Protein AF-A0A7C7PU05-F1 (afdb_monomer_lite)

pLDDT: mean 78.89, std 20.56, range [31.06, 97.38]

Structure (mmCIF, N/CA/C/O backbone):
data_AF-A0A7C7PU05-F1
#
_entry.id   AF-A0A7C7PU05-F1
#
loop_
_atom_site.group_PDB
_atom_site.id
_atom_site.type_symbol
_atom_site.label_atom_id
_atom_site.label_alt_id
_atom_site.label_comp_id
_atom_site.label_asym_id
_atom_site.label_entity_id
_atom_site.label_seq_id
_atom_site.pdbx_PDB_ins_code
_atom_site.Cartn_x
_atom_site.Cartn_y
_atom_site.Cartn_z
_atom_site.occupancy
_atom_site.B_iso_or_equiv
_atom_site.auth_seq_id
_atom_site.auth_comp_id
_atom_site.auth_asym_id
_atom_site.auth_atom_id
_atom_site.pdbx_PDB_model_num
ATOM 1 N N . MET A 1 1 ? 35.613 18.451 58.548 1.00 34.31 1 MET A N 1
ATOM 2 C CA . MET A 1 1 ? 36.825 17.889 57.916 1.00 34.31 1 MET A CA 1
ATOM 3 C C . MET A 1 1 ? 36.379 16.904 56.844 1.00 34.31 1 MET A C 1
ATOM 5 O O . MET A 1 1 ? 35.621 16.000 57.163 1.00 34.31 1 MET A O 1
ATOM 9 N N . CYS A 1 2 ? 36.775 17.122 55.588 1.00 32.41 2 CYS A N 1
ATOM 10 C CA . CYS A 1 2 ? 36.673 16.137 54.505 1.00 32.41 2 CYS A CA 1
ATOM 11 C C . CYS A 1 2 ? 37.661 14.985 54.735 1.00 32.41 2 CYS A C 1
ATOM 13 O O . CYS A 1 2 ? 38.780 15.269 55.149 1.00 32.41 2 CYS A O 1
ATOM 15 N N . PHE A 1 3 ? 37.308 13.751 54.355 1.00 31.06 3 PHE A N 1
ATOM 16 C CA . PHE A 1 3 ? 38.110 12.948 53.417 1.00 31.06 3 PHE A CA 1
ATOM 17 C C . PHE A 1 3 ? 37.282 11.806 52.795 1.00 31.06 3 PHE A C 1
ATOM 19 O O . PHE A 1 3 ? 36.409 11.218 53.420 1.00 31.06 3 PHE A O 1
ATOM 26 N N . SER A 1 4 ? 37.558 11.576 51.515 1.00 41.06 4 SER A N 1
ATOM 27 C CA . SER A 1 4 ? 36.816 10.818 50.502 1.00 41.06 4 SER A CA 1
ATOM 28 C C . SER A 1 4 ? 37.290 9.362 50.370 1.00 41.06 4 SER A C 1
ATOM 30 O O . SER A 1 4 ? 38.481 9.115 50.565 1.00 41.06 4 SER A O 1
ATOM 32 N N . ARG A 1 5 ? 36.410 8.441 49.925 1.00 36.22 5 ARG A N 1
ATOM 33 C CA . ARG A 1 5 ? 36.647 7.541 48.767 1.00 36.22 5 ARG A CA 1
ATOM 34 C C . ARG A 1 5 ? 35.377 6.783 48.320 1.00 36.22 5 ARG A C 1
ATOM 36 O O . ARG A 1 5 ? 34.526 6.431 49.123 1.00 36.22 5 ARG A O 1
ATOM 43 N N . ARG A 1 6 ? 35.322 6.598 46.994 1.00 42.41 6 ARG A N 1
ATOM 44 C CA . ARG A 1 6 ? 34.353 5.933 46.088 1.00 42.41 6 ARG A CA 1
ATOM 45 C C . ARG A 1 6 ? 34.030 4.492 46.544 1.00 42.41 6 ARG A C 1
ATOM 47 O O . ARG A 1 6 ? 34.855 3.890 47.217 1.00 42.41 6 ARG A O 1
ATOM 54 N N . SER A 1 7 ? 32.926 3.835 46.183 1.00 36.62 7 SER A N 1
ATOM 55 C CA . SER A 1 7 ? 32.513 3.454 44.821 1.00 36.62 7 SER A CA 1
ATOM 56 C C . SER A 1 7 ? 31.163 2.733 44.920 1.00 36.62 7 SER A C 1
ATOM 58 O O . SER A 1 7 ? 31.021 1.860 45.769 1.00 36.62 7 SER A O 1
ATOM 60 N N . GLY A 1 8 ? 30.210 3.053 44.052 1.00 34.12 8 GLY A N 1
ATOM 61 C CA . GLY A 1 8 ? 28.975 2.292 43.879 1.00 34.12 8 GLY A CA 1
ATOM 62 C C . GLY A 1 8 ? 28.566 2.421 42.424 1.00 34.12 8 GLY A C 1
ATOM 63 O O . GLY A 1 8 ? 27.942 3.405 42.042 1.00 34.12 8 GLY A O 1
ATOM 64 N N . CYS A 1 9 ? 29.067 1.503 41.603 1.00 31.36 9 CYS A N 1
ATOM 65 C CA . CYS A 1 9 ? 28.619 1.317 40.235 1.00 31.36 9 CYS A CA 1
ATOM 66 C C . CYS A 1 9 ? 27.301 0.548 40.311 1.00 31.36 9 CYS A C 1
ATOM 68 O O . CYS A 1 9 ? 27.328 -0.620 40.684 1.00 31.36 9 CYS A O 1
ATOM 70 N N . ASP A 1 10 ? 26.185 1.179 39.959 1.00 33.97 10 ASP A N 1
ATOM 71 C CA . ASP A 1 10 ? 24.976 0.446 39.594 1.00 33.97 10 ASP A CA 1
ATOM 72 C C . ASP A 1 10 ? 24.928 0.364 38.068 1.00 33.97 10 ASP A C 1
ATOM 74 O O . ASP A 1 10 ? 24.487 1.273 37.364 1.00 33.97 10 ASP A O 1
ATOM 78 N N . GLU A 1 11 ? 25.461 -0.746 37.560 1.00 36.03 11 GLU A N 1
ATOM 79 C CA . GLU A 1 11 ? 25.094 -1.284 36.259 1.00 36.03 11 GLU A CA 1
ATOM 80 C C . GLU A 1 11 ? 23.617 -1.687 36.311 1.00 36.03 11 GLU A C 1
ATOM 82 O O . GLU A 1 11 ? 23.242 -2.575 37.073 1.00 36.03 11 GLU A O 1
ATOM 87 N N . HIS A 1 12 ? 22.782 -1.083 35.467 1.00 36.09 12 HIS A N 1
ATOM 88 C CA . HIS A 1 12 ? 21.593 -1.754 34.949 1.00 36.09 12 HIS A CA 1
ATOM 89 C C . HIS A 1 12 ? 21.595 -1.675 33.423 1.00 36.09 12 HIS A C 1
ATOM 91 O O . HIS A 1 12 ? 21.265 -0.664 32.813 1.00 36.09 12 HIS A O 1
ATOM 97 N N . SER A 1 13 ? 22.063 -2.791 32.866 1.00 35.62 13 SER A N 1
ATOM 98 C CA . SER A 1 13 ? 21.671 -3.452 31.624 1.00 35.62 13 SER A CA 1
ATOM 99 C C . SER A 1 13 ? 21.145 -2.597 30.468 1.00 35.62 13 SER A C 1
ATOM 101 O O . SER A 1 13 ? 20.008 -2.135 30.442 1.00 35.62 13 SER A O 1
ATOM 103 N N . SER A 1 14 ? 21.981 -2.578 29.433 1.00 45.25 14 SER A N 1
ATOM 104 C CA . SER A 1 14 ? 21.650 -2.512 28.011 1.00 45.25 14 SER A CA 1
ATOM 105 C C . SER A 1 14 ? 20.258 -3.061 27.652 1.00 45.25 14 SER A C 1
ATOM 107 O O . SER A 1 14 ? 19.892 -4.169 28.050 1.00 45.25 14 SER A O 1
ATOM 109 N N . GLY A 1 15 ? 19.520 -2.291 26.848 1.00 37.31 15 GLY A N 1
ATOM 110 C CA . GLY A 1 15 ? 18.200 -2.641 26.328 1.00 37.31 15 GLY A CA 1
ATOM 111 C C . GLY A 1 15 ? 17.734 -1.694 25.217 1.00 37.31 15 GLY A C 1
ATOM 112 O O . GLY A 1 15 ? 16.731 -1.015 25.371 1.00 37.31 15 GLY A O 1
ATOM 113 N N . GLY A 1 16 ? 18.489 -1.621 24.114 1.00 39.06 16 GLY A N 1
ATOM 114 C CA . GLY A 1 16 ? 17.967 -1.255 22.788 1.00 39.06 16 GLY A CA 1
ATOM 115 C C . GLY A 1 16 ? 17.425 0.165 22.578 1.00 39.06 16 GLY A C 1
ATOM 116 O O . GLY A 1 16 ? 16.256 0.331 22.252 1.00 39.06 16 GLY A O 1
ATOM 117 N N . VAL A 1 17 ? 18.282 1.189 22.617 1.00 46.91 17 VAL A N 1
ATOM 118 C CA . VAL A 1 17 ? 17.981 2.481 21.964 1.00 46.91 17 VAL A CA 1
ATOM 119 C C . VAL A 1 17 ? 18.387 2.385 20.489 1.00 46.91 17 VAL A C 1
ATOM 121 O O . VAL A 1 17 ? 19.374 2.973 20.056 1.00 46.91 17 VAL A O 1
ATOM 124 N N . LEU A 1 18 ? 17.673 1.570 19.711 1.00 51.06 18 LEU A N 1
ATOM 125 C CA . LEU A 1 18 ? 17.783 1.569 18.251 1.00 51.06 18 LEU A CA 1
ATOM 126 C C . LEU A 1 18 ? 16.422 1.204 17.633 1.00 51.06 18 LEU A C 1
ATOM 128 O O . LEU A 1 18 ? 15.975 0.071 17.768 1.00 51.06 18 LEU A O 1
ATOM 132 N N . MET A 1 19 ? 15.819 2.178 16.930 1.00 44.19 19 MET A N 1
ATOM 133 C CA . MET A 1 19 ? 14.507 2.178 16.237 1.00 44.19 19 MET A CA 1
ATOM 134 C C . MET A 1 19 ? 13.287 2.356 17.168 1.00 44.19 19 MET A C 1
ATOM 136 O O . MET A 1 19 ? 13.054 1.544 18.045 1.00 44.19 19 MET A O 1
ATOM 140 N N . ARG A 1 20 ? 12.452 3.404 17.076 1.00 56.69 20 ARG A N 1
ATOM 141 C CA . ARG A 1 20 ? 11.614 3.799 15.927 1.00 56.69 20 ARG A CA 1
ATOM 142 C C . ARG A 1 20 ? 11.175 5.285 16.026 1.00 56.69 20 ARG A C 1
ATOM 144 O O . ARG A 1 20 ? 10.241 5.599 16.760 1.00 56.69 20 ARG A O 1
ATOM 151 N N . SER A 1 21 ? 11.775 6.211 15.266 1.00 72.25 21 SER A N 1
ATOM 152 C CA . SER A 1 21 ? 11.308 7.619 15.230 1.00 72.25 21 SER A CA 1
ATOM 153 C C . SER A 1 21 ? 9.901 7.754 14.634 1.00 72.25 21 SER A C 1
ATOM 155 O O . SER A 1 21 ? 9.088 8.535 15.124 1.00 72.25 21 SER A O 1
ATOM 157 N N . HIS A 1 22 ? 9.588 6.947 13.618 1.00 67.94 22 HIS A N 1
ATOM 158 C CA . HIS A 1 22 ? 8.298 6.987 12.936 1.00 67.94 22 HIS A CA 1
ATOM 159 C C . HIS A 1 22 ? 7.142 6.525 13.832 1.00 67.94 22 HIS A C 1
ATOM 161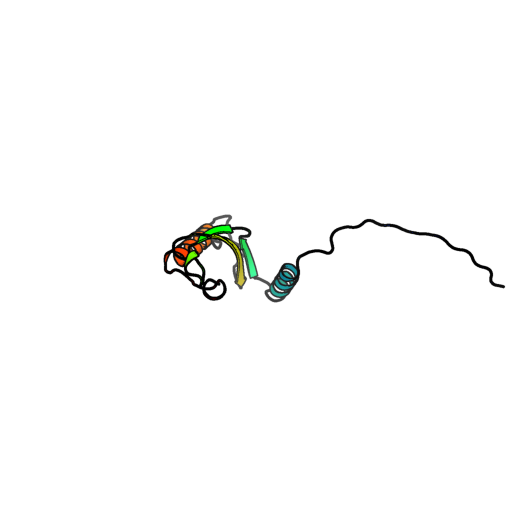 O O . HIS A 1 22 ? 6.079 7.127 13.804 1.00 67.94 22 HIS A O 1
ATOM 167 N N . GLN A 1 23 ? 7.356 5.542 14.712 1.00 69.75 23 GLN A N 1
ATOM 168 C CA . GLN A 1 23 ? 6.314 5.111 15.654 1.00 69.75 23 GLN A CA 1
ATOM 169 C C . GLN A 1 23 ? 6.012 6.163 16.715 1.00 69.75 23 GLN A C 1
ATOM 171 O O . GLN A 1 23 ? 4.863 6.319 17.111 1.00 69.75 23 GLN A O 1
ATOM 176 N N . HIS A 1 24 ? 7.018 6.932 17.139 1.00 73.69 24 HIS A N 1
ATOM 177 C CA . HIS A 1 24 ? 6.788 8.096 17.991 1.00 73.69 24 HIS A CA 1
ATOM 178 C C . HIS A 1 24 ? 6.014 9.198 17.259 1.00 73.69 24 HIS A C 1
ATOM 180 O O . HIS A 1 24 ? 5.110 9.784 17.851 1.00 73.69 24 HIS A O 1
ATOM 186 N N . ALA A 1 25 ? 6.339 9.456 15.987 1.00 76.81 25 ALA A N 1
ATOM 187 C CA . ALA A 1 25 ? 5.617 10.419 15.158 1.00 76.81 25 ALA A CA 1
ATOM 188 C C . ALA A 1 25 ? 4.154 9.994 14.936 1.00 76.81 25 ALA A C 1
ATOM 190 O O . ALA A 1 25 ? 3.247 10.795 15.145 1.00 76.81 25 ALA A O 1
ATOM 191 N N . LEU A 1 26 ? 3.915 8.718 14.620 1.00 74.44 26 LEU A N 1
ATOM 192 C CA . LEU A 1 26 ? 2.576 8.136 14.514 1.00 74.44 26 LEU A CA 1
ATOM 193 C C . LEU A 1 26 ? 1.826 8.212 15.843 1.00 74.44 26 LEU A C 1
ATOM 195 O O . LEU A 1 26 ? 0.707 8.706 15.881 1.00 74.44 26 LEU A O 1
ATOM 199 N N . ALA A 1 27 ? 2.450 7.818 16.955 1.00 75.19 27 ALA A N 1
ATOM 200 C CA . ALA A 1 27 ? 1.837 7.925 18.277 1.00 75.19 27 ALA A CA 1
ATOM 201 C C . ALA A 1 27 ? 1.494 9.378 18.649 1.00 75.19 27 ALA A C 1
ATOM 203 O O . ALA A 1 27 ? 0.559 9.616 19.412 1.00 75.19 27 ALA A O 1
ATOM 204 N N . GLN A 1 28 ? 2.247 10.356 18.140 1.00 80.75 28 GLN A N 1
ATOM 205 C CA . GLN A 1 28 ? 1.942 11.770 18.327 1.00 80.75 28 GLN A CA 1
ATOM 206 C C . GLN A 1 28 ? 0.759 12.226 17.470 1.00 80.75 28 GLN A C 1
ATOM 208 O O . GLN A 1 28 ? -0.146 12.842 18.026 1.00 80.75 28 GLN A O 1
ATOM 213 N N . LEU A 1 29 ? 0.707 11.841 16.192 1.00 78.44 29 LEU A N 1
ATOM 214 C CA . LEU A 1 29 ? -0.456 12.069 15.327 1.00 78.44 29 LEU A CA 1
ATOM 215 C C . LEU A 1 29 ? -1.723 11.440 15.924 1.00 78.44 29 LEU A C 1
ATOM 217 O O . LEU A 1 29 ? -2.744 12.102 16.060 1.00 78.44 29 LEU A O 1
ATOM 221 N N . MET A 1 30 ? -1.648 10.195 16.398 1.00 72.12 30 MET A N 1
ATOM 222 C CA . MET A 1 30 ? -2.787 9.505 17.015 1.00 72.12 30 MET A CA 1
ATOM 223 C C . MET A 1 30 ? -3.350 10.242 18.238 1.00 72.12 30 MET A C 1
ATOM 225 O O . MET A 1 30 ? -4.554 10.200 18.477 1.00 72.12 30 MET A O 1
ATOM 229 N N . ARG A 1 31 ? -2.506 10.938 19.016 1.00 74.56 31 ARG A N 1
ATOM 230 C CA . ARG A 1 31 ? -2.972 11.748 20.155 1.00 74.56 31 ARG A CA 1
ATOM 231 C C . ARG A 1 31 ? -3.759 12.981 19.722 1.00 74.56 31 ARG A C 1
ATOM 233 O O . ARG A 1 31 ? -4.640 13.400 20.472 1.00 74.56 31 ARG A O 1
ATOM 240 N N . GLU A 1 32 ? -3.437 13.552 18.565 1.00 74.94 32 GLU A N 1
ATOM 241 C CA . GLU A 1 32 ? -4.138 14.707 17.990 1.00 74.94 32 GLU A CA 1
ATOM 242 C C . GLU A 1 32 ? -5.507 14.307 17.415 1.00 74.94 32 GLU A C 1
ATOM 244 O O . GLU A 1 32 ? -6.459 15.080 17.496 1.00 74.94 32 GLU A O 1
ATOM 249 N N . PHE A 1 33 ? -5.649 13.068 16.940 1.00 69.12 33 PHE A N 1
ATOM 250 C CA . PHE A 1 33 ? -6.880 12.517 16.363 1.00 69.12 33 PHE A CA 1
ATOM 251 C C . PHE A 1 33 ? -7.784 11.808 17.396 1.00 69.12 33 PHE A C 1
ATOM 253 O O . PHE A 1 33 ? -8.253 10.690 17.174 1.00 69.12 33 PHE A O 1
ATOM 260 N N . GLN A 1 34 ? -8.059 12.459 18.534 1.00 68.44 34 GLN A N 1
ATOM 261 C CA . GLN A 1 34 ? -8.984 11.957 19.569 1.00 68.44 34 GLN A CA 1
ATOM 262 C C . GLN A 1 34 ? -10.328 11.506 18.953 1.00 68.44 34 GLN A C 1
ATOM 264 O O . GLN A 1 34 ? -10.931 12.249 18.181 1.00 68.44 34 GLN A O 1
ATOM 269 N N . GLY A 1 35 ? -10.815 10.309 19.307 1.00 71.12 35 GLY A N 1
ATOM 270 C CA . GLY A 1 35 ? -12.083 9.771 18.781 1.00 71.12 35 GLY A CA 1
ATOM 271 C C . GLY A 1 35 ? -11.997 9.171 17.371 1.00 71.12 35 GLY A C 1
ATOM 272 O O . GLY A 1 35 ? -12.998 9.144 16.655 1.00 71.12 35 GLY A O 1
ATOM 273 N N . SER A 1 36 ? -10.810 8.716 16.966 1.00 76.38 36 SER A N 1
ATOM 274 C CA . SER A 1 36 ? -10.577 8.061 15.675 1.00 76.38 36 SER A CA 1
ATOM 275 C C . SER A 1 36 ? -10.253 6.581 15.852 1.00 76.38 36 SER A C 1
ATOM 277 O O . SER A 1 36 ? -9.570 6.196 16.803 1.00 76.38 36 SER A O 1
ATOM 279 N N . THR A 1 37 ? -10.690 5.757 14.905 1.00 82.00 37 THR A N 1
ATOM 280 C CA . THR A 1 37 ? -10.266 4.359 14.784 1.00 82.00 37 THR A CA 1
ATOM 281 C C . THR A 1 37 ? -9.013 4.296 13.920 1.00 82.00 37 THR A C 1
ATOM 283 O O . THR A 1 37 ? -8.934 4.972 12.893 1.00 82.00 37 THR A O 1
ATOM 286 N N . ALA A 1 38 ? -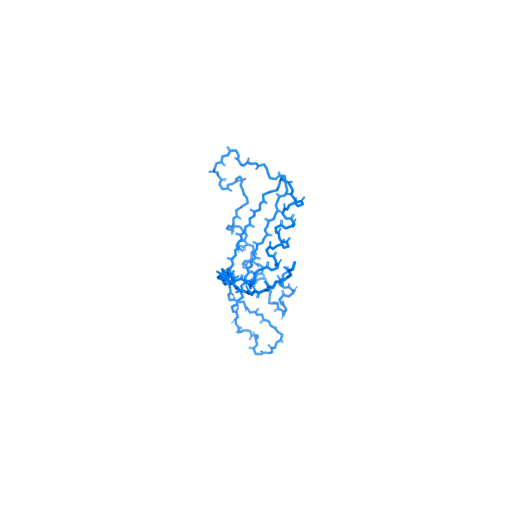8.036 3.485 14.323 1.00 84.50 38 ALA A N 1
ATOM 287 C CA . ALA A 1 38 ? -6.807 3.276 13.568 1.00 84.50 38 ALA A CA 1
ATOM 288 C C . ALA A 1 38 ? -6.653 1.803 13.177 1.00 84.50 38 ALA A C 1
ATOM 290 O O . ALA A 1 38 ? -6.912 0.914 13.989 1.00 84.50 38 ALA A O 1
ATOM 291 N N . LEU A 1 39 ? -6.215 1.565 11.944 1.00 88.75 39 LEU A N 1
ATOM 292 C CA . LEU A 1 39 ? -5.915 0.249 11.398 1.00 88.75 39 LEU A CA 1
ATOM 293 C C . LEU A 1 39 ? -4.462 0.226 10.910 1.00 88.75 39 LEU A C 1
ATOM 295 O O . LEU A 1 39 ? -3.995 1.160 10.254 1.00 88.75 39 LEU A O 1
ATOM 299 N N . PHE A 1 40 ? -3.765 -0.853 11.253 1.00 91.06 40 PHE A N 1
ATOM 300 C CA . PHE A 1 40 ? -2.337 -1.038 11.032 1.00 91.06 40 PHE A CA 1
ATOM 301 C C . PHE A 1 40 ? -2.123 -2.327 10.245 1.00 91.06 40 PHE A C 1
ATOM 303 O O . PHE A 1 40 ? -2.403 -3.407 10.764 1.00 91.06 40 PHE A O 1
ATOM 310 N N . LEU A 1 41 ? -1.643 -2.226 9.006 1.00 94.25 41 LEU A N 1
ATOM 311 C CA . LEU A 1 41 ? -1.217 -3.383 8.221 1.00 94.25 41 LEU A CA 1
ATOM 312 C C . LEU A 1 41 ? 0.276 -3.236 7.952 1.00 94.25 41 LEU A C 1
ATOM 314 O O . LEU A 1 41 ? 0.690 -2.388 7.169 1.00 94.25 41 LEU A O 1
ATOM 318 N N . GLU A 1 42 ? 1.089 -4.041 8.621 1.00 94.44 42 GLU A N 1
ATOM 319 C CA . GLU A 1 42 ? 2.546 -3.912 8.584 1.00 94.44 42 GLU A CA 1
ATOM 320 C C . GLU A 1 42 ? 3.193 -5.100 7.875 1.00 94.44 42 GLU A C 1
ATOM 322 O O . GLU A 1 42 ? 2.668 -6.214 7.870 1.00 94.44 42 GLU A O 1
ATOM 327 N N . ALA A 1 43 ? 4.379 -4.856 7.322 1.00 94.88 43 ALA A N 1
ATOM 328 C CA . ALA A 1 43 ? 5.224 -5.849 6.676 1.00 94.88 43 ALA A CA 1
ATOM 329 C C . ALA A 1 43 ? 4.530 -6.617 5.538 1.00 94.88 43 ALA A C 1
ATOM 331 O O . ALA A 1 43 ? 4.798 -7.800 5.326 1.00 94.88 43 ALA A O 1
ATOM 332 N N . ILE A 1 44 ? 3.674 -5.934 4.774 1.00 96.19 44 ILE A N 1
ATOM 333 C CA . ILE A 1 44 ? 3.089 -6.497 3.558 1.00 96.19 44 ILE A CA 1
ATOM 334 C C . ILE A 1 44 ? 4.183 -6.551 2.496 1.00 96.19 44 ILE A C 1
ATOM 336 O O . ILE A 1 44 ? 4.725 -5.518 2.119 1.00 96.19 44 ILE A O 1
ATOM 340 N N . GLU A 1 45 ? 4.506 -7.740 1.999 1.00 97.38 45 GLU A N 1
ATOM 341 C CA . GLU A 1 45 ? 5.487 -7.911 0.926 1.00 97.38 45 GLU A CA 1
ATOM 342 C C . GLU A 1 45 ? 4.796 -8.193 -0.413 1.00 97.38 45 GLU A C 1
ATOM 344 O O . GLU A 1 45 ? 3.831 -8.965 -0.479 1.00 97.38 45 GLU A O 1
ATOM 349 N N . ARG A 1 46 ? 5.294 -7.562 -1.482 1.00 96.75 46 ARG A N 1
ATOM 350 C CA . ARG A 1 46 ? 4.884 -7.798 -2.873 1.00 96.75 46 ARG A CA 1
ATOM 351 C C . ARG A 1 46 ? 6.089 -7.777 -3.802 1.00 96.75 46 ARG A C 1
ATOM 353 O O . ARG A 1 46 ? 7.028 -7.018 -3.580 1.00 96.75 46 ARG A O 1
ATOM 360 N N . GLU A 1 47 ? 6.031 -8.589 -4.848 1.00 96.94 47 GLU A N 1
ATOM 361 C CA . GLU A 1 47 ? 6.966 -8.517 -5.971 1.00 96.94 47 GLU A CA 1
ATOM 362 C C . GLU A 1 47 ? 6.438 -7.477 -6.961 1.00 96.94 47 GLU A C 1
ATOM 364 O O . GLU A 1 47 ? 5.358 -7.654 -7.520 1.00 96.94 47 GLU A O 1
ATOM 369 N N . VAL A 1 48 ? 7.173 -6.384 -7.151 1.00 96.19 48 VAL A N 1
ATOM 370 C CA . VAL A 1 48 ? 6.740 -5.243 -7.970 1.00 96.19 48 VAL A CA 1
ATOM 371 C C . VAL A 1 48 ? 7.800 -4.958 -9.026 1.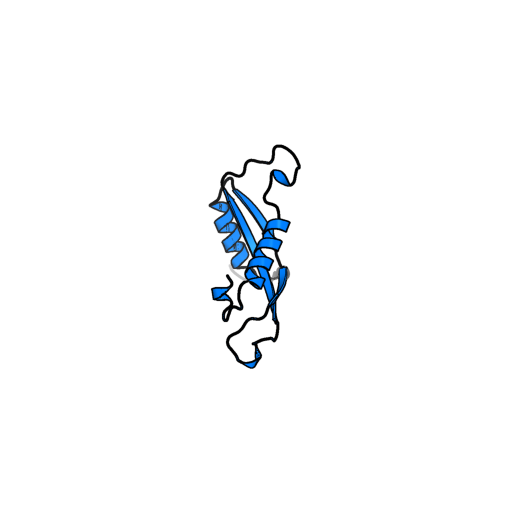00 96.19 48 VAL A C 1
ATOM 373 O O . VAL A 1 48 ? 8.986 -4.872 -8.707 1.00 96.19 48 VAL A O 1
ATOM 376 N N . ASP A 1 49 ? 7.395 -4.807 -10.288 1.00 95.62 49 ASP A N 1
ATOM 377 C CA . ASP A 1 49 ? 8.272 -4.243 -11.318 1.00 95.62 49 ASP A CA 1
ATOM 378 C C . ASP A 1 49 ? 8.387 -2.734 -11.063 1.00 95.62 49 ASP A C 1
ATOM 380 O O . ASP A 1 49 ? 7.425 -1.983 -11.214 1.00 95.62 49 ASP A O 1
ATOM 384 N N . ILE A 1 50 ? 9.549 -2.294 -10.590 1.00 95.56 50 ILE A N 1
ATOM 385 C CA . ILE A 1 50 ? 9.810 -0.909 -10.199 1.00 95.56 50 ILE A CA 1
ATOM 386 C C . ILE A 1 50 ? 11.284 -0.588 -10.406 1.00 95.56 50 ILE A C 1
ATOM 388 O O . ILE A 1 50 ? 12.141 -1.463 -10.288 1.00 95.56 50 ILE A O 1
ATOM 392 N N . GLY A 1 51 ? 11.576 0.674 -10.719 1.00 94.94 51 GLY A N 1
ATOM 393 C CA . GLY A 1 51 ? 12.942 1.186 -10.810 1.00 94.94 51 GLY A CA 1
ATOM 394 C C . GLY A 1 51 ? 13.181 2.099 -12.010 1.00 94.94 51 GLY A C 1
ATOM 395 O O . GLY A 1 51 ? 12.371 2.176 -12.942 1.00 94.94 51 GLY A O 1
ATOM 396 N N . VAL A 1 52 ? 14.315 2.791 -12.003 1.00 96.06 52 VAL A N 1
ATOM 397 C CA . VAL A 1 52 ? 14.709 3.762 -13.041 1.00 96.06 52 VAL A CA 1
ATOM 398 C C . VAL A 1 52 ? 15.693 3.142 -14.036 1.00 96.06 52 VAL A C 1
ATOM 400 O O . VAL A 1 52 ? 15.763 3.550 -15.196 1.00 96.06 52 VAL A O 1
ATOM 403 N N . HIS A 1 53 ? 16.481 2.163 -13.602 1.00 96.00 53 HIS A N 1
ATOM 404 C CA . HIS A 1 53 ? 17.551 1.578 -14.389 1.00 96.00 53 HIS A CA 1
ATOM 405 C C . HIS A 1 53 ? 17.032 0.522 -15.359 1.00 96.00 53 HIS A C 1
ATOM 407 O O . HIS A 1 53 ? 16.153 -0.268 -15.040 1.00 96.00 53 HIS A O 1
ATOM 413 N N . ALA A 1 54 ? 17.653 0.446 -16.540 1.00 94.50 54 ALA A N 1
ATOM 414 C CA . ALA A 1 54 ? 17.259 -0.479 -17.606 1.00 94.50 54 ALA A CA 1
ATOM 415 C C . ALA A 1 54 ? 17.206 -1.957 -17.167 1.00 94.50 54 ALA A C 1
ATOM 417 O O . ALA A 1 54 ? 16.390 -2.711 -17.682 1.00 94.50 54 ALA A O 1
ATOM 418 N N . HIS A 1 55 ? 18.059 -2.366 -16.222 1.00 93.88 55 HIS A N 1
ATOM 419 C CA . HIS A 1 55 ? 18.092 -3.740 -15.711 1.00 93.88 55 HIS A CA 1
ATOM 420 C C . HIS A 1 55 ? 16.968 -4.056 -14.711 1.00 93.88 55 HIS A C 1
ATOM 422 O O . HIS A 1 55 ? 16.786 -5.218 -14.372 1.00 93.88 55 HIS A O 1
ATOM 428 N N . GLU A 1 56 ? 16.237 -3.045 -14.234 1.00 94.12 56 GLU A N 1
ATOM 429 C CA . GLU A 1 56 ? 15.100 -3.212 -13.322 1.00 94.12 56 GLU A CA 1
ATOM 430 C C . GLU A 1 56 ? 13.788 -3.443 -14.088 1.00 94.12 56 GLU A C 1
ATOM 432 O O . GLU A 1 56 ? 12.827 -3.948 -13.523 1.00 94.12 56 GLU A O 1
ATOM 437 N N . PHE A 1 57 ? 13.730 -3.104 -15.382 1.00 92.50 57 PHE A N 1
ATOM 438 C CA . PHE A 1 57 ? 12.538 -3.312 -16.208 1.00 92.50 57 PHE A CA 1
ATOM 439 C C . PHE A 1 57 ? 12.278 -4.803 -16.428 1.00 92.50 57 PHE A C 1
ATOM 441 O O . PHE A 1 57 ? 13.138 -5.516 -16.948 1.00 92.50 57 PHE A O 1
ATOM 448 N N . GLY A 1 58 ? 11.077 -5.266 -16.071 1.00 95.00 58 GLY A N 1
ATOM 449 C CA . GLY A 1 58 ? 10.711 -6.678 -16.163 1.00 95.00 58 GLY A CA 1
ATOM 450 C C . GLY A 1 58 ? 11.454 -7.572 -15.165 1.00 95.00 58 GLY A C 1
ATOM 451 O O . GLY A 1 58 ? 11.435 -8.793 -15.324 1.00 95.00 58 GLY A O 1
ATOM 452 N N . SER A 1 59 ? 12.105 -6.987 -14.152 1.00 95.88 59 SER A N 1
ATOM 453 C CA . SER A 1 59 ? 12.784 -7.699 -13.069 1.00 95.88 59 SER A CA 1
ATOM 454 C C . SER A 1 59 ? 12.126 -7.337 -11.733 1.00 95.88 59 SER A C 1
ATOM 456 O O . SER A 1 59 ? 12.604 -6.418 -11.064 1.00 95.88 59 SER A O 1
ATOM 458 N N . PRO A 1 60 ? 11.040 -8.034 -11.336 1.00 96.00 60 PRO A N 1
ATOM 459 C CA . PRO A 1 60 ? 10.327 -7.743 -10.098 1.00 96.00 60 PRO A CA 1
ATOM 460 C C . PRO A 1 60 ? 11.248 -7.737 -8.877 1.00 96.00 60 PRO A C 1
ATOM 462 O O . PRO A 1 60 ? 12.168 -8.553 -8.765 1.00 96.00 60 PRO A O 1
ATOM 465 N N . GLN A 1 61 ? 10.998 -6.788 -7.980 1.00 95.38 61 GLN A N 1
ATOM 466 C CA . GLN A 1 61 ? 11.736 -6.598 -6.740 1.00 95.38 61 GLN A CA 1
ATOM 467 C C . GLN A 1 61 ? 10.777 -6.712 -5.553 1.00 95.38 61 GLN A C 1
ATOM 469 O O . GLN A 1 61 ? 9.640 -6.241 -5.615 1.00 95.38 61 GLN A O 1
ATOM 474 N N . ARG A 1 62 ? 11.250 -7.286 -4.441 1.00 97.00 62 ARG A N 1
ATOM 475 C CA . ARG A 1 62 ? 10.463 -7.378 -3.207 1.00 97.00 62 ARG A CA 1
ATOM 476 C C . ARG A 1 62 ? 10.348 -6.014 -2.532 1.00 97.00 62 ARG A C 1
ATOM 478 O O . ARG A 1 62 ? 11.339 -5.495 -2.015 1.00 97.00 62 ARG A O 1
ATOM 485 N N . ILE A 1 63 ? 9.137 -5.474 -2.474 1.00 96.25 63 ILE A N 1
ATOM 486 C CA . ILE A 1 63 ? 8.810 -4.219 -1.793 1.00 96.25 63 ILE A CA 1
ATOM 487 C C . ILE A 1 63 ? 7.982 -4.515 -0.542 1.00 96.25 63 ILE A C 1
ATOM 489 O O . ILE A 1 63 ? 7.087 -5.360 -0.564 1.00 96.25 63 ILE A O 1
ATOM 493 N N . ARG A 1 64 ? 8.297 -3.815 0.556 1.00 96.69 64 ARG A N 1
ATOM 494 C CA . ARG A 1 64 ? 7.592 -3.910 1.840 1.00 96.69 64 ARG A CA 1
ATOM 495 C C . ARG A 1 64 ? 6.754 -2.656 2.072 1.00 96.69 64 ARG A C 1
ATOM 497 O O . ARG A 1 64 ? 7.307 -1.559 2.105 1.00 96.69 64 ARG A O 1
ATOM 504 N N . PHE A 1 65 ? 5.461 -2.839 2.301 1.00 95.38 65 PHE A N 1
ATOM 505 C CA . PHE A 1 65 ? 4.500 -1.786 2.599 1.00 95.38 65 PHE A CA 1
ATOM 506 C C . PHE A 1 65 ? 4.066 -1.865 4.064 1.00 95.38 65 PHE A C 1
ATOM 508 O O . PHE A 1 65 ? 3.797 -2.949 4.589 1.00 95.38 65 PHE A O 1
ATOM 515 N N . ASP A 1 66 ? 3.983 -0.701 4.704 1.00 94.12 66 ASP A N 1
ATOM 516 C CA . ASP A 1 66 ? 3.344 -0.507 6.003 1.00 94.12 66 ASP A CA 1
ATOM 517 C C . ASP A 1 66 ? 2.201 0.507 5.788 1.00 94.12 66 ASP A C 1
ATOM 519 O O . ASP A 1 66 ? 2.453 1.662 5.441 1.00 94.12 66 ASP A O 1
ATOM 523 N N . LEU A 1 67 ? 0.945 0.076 5.932 1.00 92.94 67 LEU A N 1
ATOM 524 C CA . LEU A 1 67 ? -0.248 0.908 5.766 1.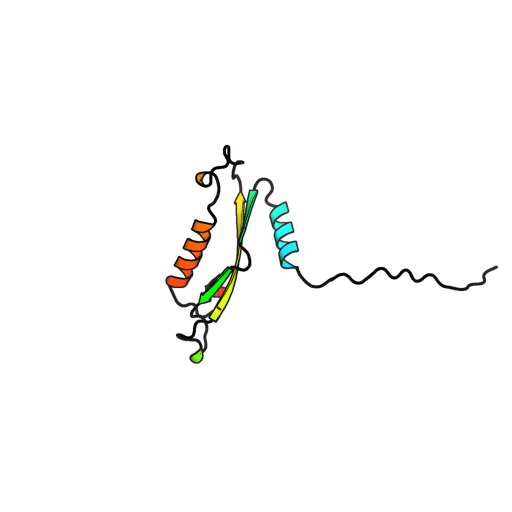00 92.94 67 LEU A CA 1
ATOM 525 C C . LEU A 1 67 ? -0.794 1.320 7.137 1.00 92.94 67 LEU A C 1
ATOM 527 O O . LEU A 1 67 ? -1.139 0.482 7.974 1.00 92.94 67 LEU A O 1
ATOM 531 N N . TYR A 1 68 ? -0.923 2.633 7.324 1.00 90.50 68 TYR A N 1
ATOM 532 C CA . TYR A 1 68 ? -1.434 3.271 8.533 1.00 90.50 68 TYR A CA 1
ATOM 533 C C . TYR A 1 68 ? -2.696 4.067 8.193 1.00 90.50 68 TYR A C 1
ATOM 535 O O . TYR A 1 68 ? -2.610 5.152 7.620 1.00 90.50 68 TYR A O 1
ATOM 543 N N . VAL A 1 69 ? -3.872 3.542 8.539 1.00 89.44 69 VAL A N 1
ATOM 544 C CA . VAL A 1 69 ? -5.158 4.178 8.213 1.00 89.44 69 VAL A CA 1
ATOM 545 C C . VAL A 1 69 ? -5.804 4.718 9.482 1.00 89.44 69 VAL A C 1
ATOM 547 O O . VAL A 1 69 ? -6.000 3.983 10.445 1.00 89.44 69 VAL A O 1
ATOM 550 N N . MET A 1 70 ? -6.159 6.004 9.478 1.00 85.94 70 MET A N 1
ATOM 551 C CA . MET A 1 70 ? -6.882 6.664 10.568 1.00 85.94 70 MET A CA 1
ATOM 552 C C . MET A 1 70 ? -8.234 7.166 10.063 1.00 85.94 70 MET A C 1
ATOM 554 O O . MET A 1 70 ? -8.308 7.850 9.045 1.00 85.94 70 MET A O 1
ATOM 558 N N . MET A 1 71 ? -9.298 6.847 10.794 1.00 85.00 71 MET A N 1
ATOM 559 C CA . MET A 1 71 ? -10.670 7.224 10.463 1.00 85.00 71 MET A CA 1
ATOM 560 C C . MET A 1 71 ? -11.281 7.989 11.630 1.00 85.00 71 MET A C 1
ATOM 562 O O . MET A 1 71 ? -11.527 7.422 12.695 1.00 85.00 71 MET A O 1
ATOM 566 N N . GLY A 1 72 ? -11.528 9.282 11.436 1.00 79.81 72 GLY A N 1
ATOM 567 C CA . GLY A 1 72 ? -12.239 10.100 12.416 1.00 79.81 72 GLY A CA 1
ATOM 568 C C . GLY A 1 72 ? -13.743 9.829 12.390 1.00 79.81 72 GLY A C 1
ATOM 569 O O . GLY A 1 72 ? -14.319 9.632 11.321 1.00 79.81 72 GLY A O 1
ATOM 570 N N . GLY A 1 73 ? -14.389 9.843 13.558 1.00 71.75 73 GLY A N 1
ATOM 571 C CA . GLY A 1 73 ? -15.850 9.734 13.652 1.00 71.75 73 GLY A CA 1
ATOM 572 C C . GLY A 1 73 ? -16.414 8.351 13.315 1.00 71.75 73 GLY A C 1
ATOM 573 O O . GLY A 1 73 ? -17.625 8.215 13.139 1.00 71.75 73 GLY A O 1
ATOM 574 N N . ALA A 1 74 ? -15.560 7.328 13.236 1.00 69.44 74 ALA A N 1
ATOM 575 C CA . ALA A 1 74 ? -16.011 5.949 13.245 1.00 69.44 74 ALA A CA 1
ATOM 576 C C . ALA A 1 74 ? -16.644 5.670 14.614 1.00 69.44 74 ALA A C 1
ATOM 578 O O . ALA A 1 74 ? -15.977 5.734 15.648 1.00 69.44 74 ALA A O 1
ATOM 579 N N . ASN A 1 75 ? -17.953 5.423 14.623 1.00 69.25 75 ASN A N 1
ATOM 580 C CA . ASN A 1 75 ? -18.614 4.957 15.833 1.00 69.25 75 ASN A CA 1
ATOM 581 C C . ASN A 1 75 ? -18.084 3.570 16.181 1.00 69.25 75 ASN A C 1
ATOM 583 O O . ASN A 1 75 ? -17.761 2.780 15.291 1.00 69.25 75 ASN A O 1
ATOM 587 N N . GLU A 1 76 ? -18.042 3.270 17.476 1.00 75.00 76 GLU A N 1
ATOM 588 C CA . GLU A 1 76 ? -17.799 1.906 17.922 1.00 75.00 76 GLU A CA 1
ATOM 589 C C . GLU A 1 76 ? -18.843 0.989 17.263 1.00 75.00 76 GLU A C 1
ATOM 591 O O . GLU A 1 76 ? -20.040 1.316 17.285 1.00 75.00 76 GLU A O 1
ATOM 596 N N . PRO A 1 77 ? -18.413 -0.099 16.6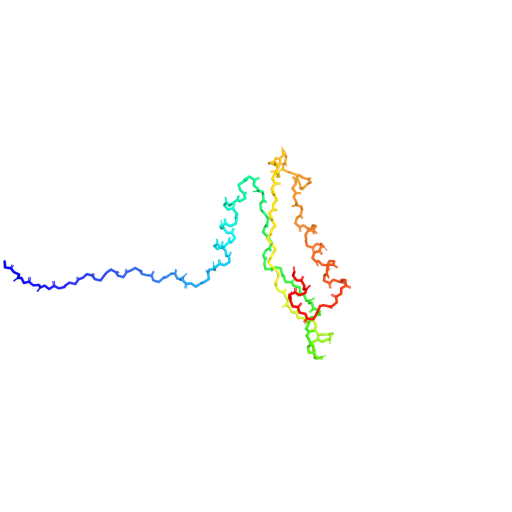02 1.00 81.12 77 PRO A N 1
ATOM 597 C CA . PRO A 1 77 ? -19.334 -0.965 15.894 1.00 81.12 77 PRO A CA 1
ATOM 598 C C . PRO A 1 77 ? -20.351 -1.525 16.892 1.00 81.12 77 PRO A C 1
ATOM 600 O O . PRO A 1 77 ? -20.006 -2.037 17.956 1.00 81.12 77 PRO A O 1
ATOM 603 N N . ALA A 1 78 ? -21.635 -1.401 16.560 1.00 81.25 78 ALA A N 1
ATOM 604 C CA . ALA A 1 78 ? -22.725 -1.846 17.422 1.00 81.25 78 ALA A CA 1
ATOM 605 C C . ALA A 1 78 ? -22.761 -3.377 17.567 1.00 81.25 78 ALA A C 1
ATOM 607 O O . ALA A 1 78 ? -23.406 -3.902 18.478 1.00 81.25 78 ALA A O 1
ATOM 608 N N . ARG A 1 79 ? -22.126 -4.095 16.633 1.00 81.19 79 ARG A N 1
ATOM 609 C CA . ARG A 1 79 ? -21.984 -5.551 16.613 1.00 81.19 79 ARG A CA 1
ATOM 610 C C . ARG A 1 79 ? -20.602 -5.932 16.110 1.00 81.19 79 ARG A C 1
ATOM 612 O O . ARG A 1 79 ? -20.018 -5.214 15.307 1.00 81.19 79 ARG A O 1
ATOM 619 N N . ASP A 1 80 ? -20.136 -7.098 16.535 1.00 81.94 80 ASP A N 1
ATOM 620 C CA . ASP A 1 80 ? -18.890 -7.699 16.059 1.00 81.94 80 ASP A CA 1
ATOM 621 C C . ASP A 1 80 ? -19.079 -8.285 14.645 1.00 81.94 80 ASP A C 1
ATOM 623 O O . ASP A 1 80 ? -19.234 -9.489 14.447 1.00 81.94 80 ASP A O 1
ATOM 627 N N . GLU A 1 81 ? -19.200 -7.396 13.659 1.00 86.31 81 GLU A N 1
ATOM 628 C CA . GLU A 1 81 ? -19.474 -7.717 12.260 1.00 86.31 81 GLU A CA 1
ATOM 629 C C . GLU A 1 81 ? -18.501 -6.951 11.356 1.00 86.31 81 GLU A C 1
ATOM 631 O O . GLU A 1 81 ? -18.380 -5.729 11.455 1.00 86.31 81 GLU A O 1
ATOM 636 N N . ILE A 1 82 ? -17.861 -7.655 10.414 1.00 84.38 82 ILE A N 1
ATOM 637 C CA . ILE A 1 82 ? -16.853 -7.068 9.513 1.00 84.38 82 ILE A CA 1
ATOM 638 C C . ILE A 1 82 ? -17.396 -5.880 8.700 1.00 84.38 82 ILE A C 1
ATOM 640 O O . ILE A 1 82 ? -16.675 -4.927 8.439 1.00 84.38 82 ILE A O 1
ATOM 644 N N . GLY A 1 83 ? -18.694 -5.878 8.376 1.00 83.75 83 GLY A N 1
ATOM 645 C CA . GLY A 1 83 ? -19.346 -4.789 7.640 1.00 83.75 83 GLY A CA 1
ATOM 646 C C . GLY A 1 83 ? -19.549 -3.493 8.436 1.00 83.75 83 GLY A C 1
ATOM 647 O O . GLY A 1 83 ? -20.011 -2.508 7.866 1.00 83.75 83 GLY A O 1
ATOM 648 N N . GLN A 1 84 ? -19.246 -3.481 9.738 1.00 84.44 84 GLN A N 1
ATOM 649 C CA . GLN A 1 84 ? -19.324 -2.286 10.589 1.00 84.44 84 GLN A CA 1
ATOM 650 C C . GLN A 1 84 ? -17.959 -1.630 10.820 1.00 84.44 84 GLN A C 1
ATOM 652 O O . GLN A 1 84 ? -17.876 -0.603 11.493 1.00 84.44 84 GLN A O 1
ATOM 657 N N . VAL A 1 85 ? -16.897 -2.208 10.261 1.00 86.62 85 VAL A N 1
ATOM 658 C CA . VAL A 1 85 ? -15.532 -1.694 10.342 1.00 86.62 85 VAL A CA 1
ATOM 659 C C . VAL A 1 85 ? -14.939 -1.568 8.942 1.00 86.62 85 VAL A C 1
ATOM 661 O O . VAL A 1 85 ? -15.496 -2.061 7.962 1.00 86.62 85 VAL A O 1
ATOM 664 N N . LEU A 1 86 ? -13.804 -0.880 8.832 1.00 88.25 86 LEU A N 1
ATOM 665 C CA . LEU A 1 86 ? -13.025 -0.913 7.601 1.00 88.25 86 LEU A CA 1
ATOM 666 C C . LEU A 1 86 ? -12.402 -2.298 7.436 1.00 88.25 86 LEU A C 1
ATOM 668 O O . LEU A 1 86 ? -11.619 -2.736 8.280 1.00 88.25 86 LEU A O 1
ATOM 672 N N . ASP A 1 87 ? -12.746 -2.950 6.335 1.00 90.94 87 ASP A N 1
ATOM 673 C CA . ASP A 1 87 ? -12.219 -4.254 5.968 1.00 90.94 87 ASP A CA 1
ATOM 674 C C . ASP A 1 87 ? -10.748 -4.145 5.528 1.00 90.94 87 ASP A C 1
ATOM 676 O O . ASP A 1 87 ? -10.397 -3.373 4.631 1.00 90.94 87 ASP A O 1
ATOM 680 N N . TYR A 1 88 ? -9.874 -4.924 6.163 1.00 91.75 88 TYR A N 1
ATOM 681 C CA . TYR A 1 88 ? -8.460 -4.982 5.805 1.00 91.75 88 TYR A CA 1
ATOM 682 C C . TYR A 1 88 ? -8.236 -5.705 4.468 1.00 91.75 88 TYR A C 1
ATOM 684 O O . TYR A 1 88 ? -7.265 -5.398 3.779 1.00 91.75 88 TYR A O 1
ATOM 692 N N . GLU A 1 89 ? -9.116 -6.628 4.065 1.00 93.62 89 GLU A N 1
ATOM 693 C CA . GLU A 1 89 ? -9.018 -7.322 2.775 1.00 93.62 89 GLU A CA 1
ATOM 694 C C . GLU A 1 89 ? -9.264 -6.352 1.624 1.00 93.62 89 GLU A C 1
ATOM 696 O O . GLU A 1 89 ? -8.555 -6.390 0.619 1.00 93.62 89 GLU A O 1
ATOM 701 N N . TYR A 1 90 ? -10.195 -5.412 1.809 1.00 94.25 90 TYR A N 1
ATOM 702 C CA . TYR A 1 90 ? -10.406 -4.317 0.867 1.00 94.25 90 TYR A CA 1
ATOM 703 C C . TYR A 1 90 ? -9.136 -3.474 0.679 1.00 94.25 90 TYR A C 1
ATOM 705 O O . TYR A 1 90 ? -8.789 -3.134 -0.449 1.00 94.25 90 TYR A O 1
ATOM 713 N N . LEU A 1 91 ? -8.411 -3.164 1.759 1.00 94.62 91 LEU A N 1
ATOM 714 C CA . LEU A 1 91 ? -7.165 -2.395 1.667 1.00 94.62 91 LEU A CA 1
ATOM 715 C C . LEU A 1 91 ? -6.057 -3.155 0.937 1.00 94.62 91 LEU A C 1
ATOM 717 O O . LEU A 1 91 ? -5.316 -2.555 0.162 1.00 94.62 91 LEU A O 1
ATOM 721 N N . LEU A 1 92 ? -5.955 -4.466 1.160 1.00 95.94 92 LEU A N 1
ATOM 722 C CA . LEU A 1 92 ? -5.009 -5.311 0.434 1.00 95.94 92 LEU A CA 1
ATOM 723 C C . LEU A 1 92 ? -5.355 -5.373 -1.057 1.00 95.94 92 LEU A C 1
ATOM 725 O O . LEU A 1 92 ? -4.475 -5.184 -1.889 1.00 95.9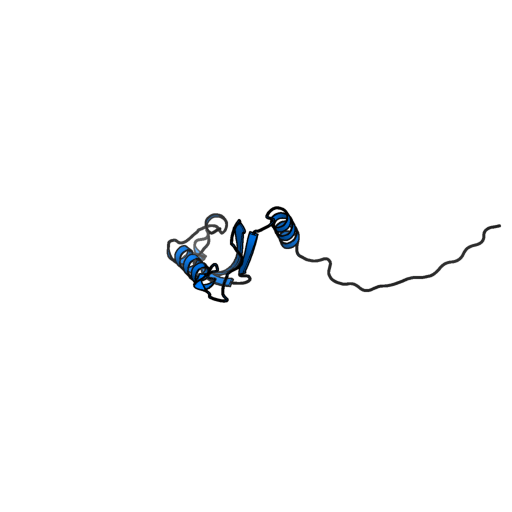4 92 LEU A O 1
ATOM 729 N N . ALA A 1 93 ? -6.633 -5.552 -1.393 1.00 96.06 93 ALA A N 1
ATOM 730 C CA . ALA A 1 93 ? -7.089 -5.561 -2.779 1.00 96.06 93 ALA A CA 1
ATOM 731 C C . ALA A 1 93 ? -6.864 -4.208 -3.473 1.00 96.06 93 ALA A C 1
ATOM 733 O O . ALA A 1 93 ? -6.479 -4.165 -4.639 1.00 96.06 93 ALA A O 1
ATOM 734 N N . ALA A 1 94 ? -7.074 -3.099 -2.760 1.00 94.75 94 ALA A N 1
ATOM 735 C CA . ALA A 1 94 ? -6.798 -1.763 -3.274 1.00 94.75 94 ALA A CA 1
ATOM 736 C C . ALA A 1 94 ? -5.298 -1.547 -3.524 1.00 94.75 94 ALA A C 1
ATOM 738 O O . ALA A 1 94 ? -4.937 -1.003 -4.565 1.00 94.75 94 ALA A O 1
ATOM 739 N N . LEU A 1 95 ? -4.429 -2.004 -2.612 1.00 95.12 95 LEU A N 1
ATOM 740 C CA . LEU A 1 95 ? -2.979 -1.992 -2.820 1.00 95.12 95 LEU A CA 1
ATOM 741 C C . LEU A 1 95 ? -2.612 -2.780 -4.081 1.00 95.12 95 LEU A C 1
ATOM 743 O O . LEU A 1 95 ? -1.948 -2.237 -4.956 1.00 95.12 95 LEU A O 1
ATOM 747 N N . ASP A 1 96 ? -3.085 -4.021 -4.199 1.00 95.44 96 ASP A N 1
ATOM 748 C CA . ASP A 1 96 ? -2.788 -4.884 -5.346 1.00 95.44 96 ASP A CA 1
ATOM 749 C C . ASP A 1 96 ? -3.267 -4.245 -6.665 1.00 95.44 96 ASP A C 1
ATOM 751 O O . ASP A 1 96 ? -2.520 -4.201 -7.639 1.00 95.44 96 ASP A O 1
ATOM 755 N N . SER A 1 97 ? -4.450 -3.620 -6.673 1.00 95.06 97 SER A N 1
ATOM 756 C CA . SER A 1 97 ? -4.961 -2.892 -7.843 1.00 95.06 97 SER A CA 1
ATOM 757 C C . SER A 1 97 ? -4.070 -1.720 -8.272 1.00 95.06 97 SER A C 1
ATOM 759 O O . SER A 1 97 ? -3.946 -1.468 -9.468 1.00 95.06 97 SER A O 1
ATOM 761 N N . VAL A 1 98 ? -3.470 -0.989 -7.326 1.00 93.25 98 VAL A N 1
ATOM 762 C CA . VAL A 1 98 ? -2.542 0.115 -7.636 1.00 93.25 98 VAL A CA 1
ATOM 763 C C . VAL A 1 98 ? -1.234 -0.425 -8.216 1.00 93.25 98 VAL A C 1
ATOM 765 O O . VAL A 1 98 ? -0.687 0.163 -9.149 1.00 93.25 98 VAL A O 1
ATOM 768 N N . LEU A 1 99 ? -0.742 -1.551 -7.692 1.00 94.44 99 LEU A N 1
ATOM 769 C CA . LEU A 1 99 ? 0.477 -2.196 -8.187 1.00 94.44 99 LEU A CA 1
ATOM 770 C C . LEU A 1 99 ? 0.306 -2.752 -9.609 1.00 94.44 99 LEU A C 1
ATOM 772 O O . LEU A 1 99 ? 1.259 -2.726 -10.387 1.00 94.44 99 LEU A O 1
ATOM 776 N N . ASP A 1 100 ? -0.900 -3.206 -9.953 1.00 92.19 100 ASP A N 1
ATOM 777 C CA . ASP A 1 100 ? -1.219 -3.770 -11.267 1.00 92.19 100 ASP A CA 1
ATOM 778 C C . ASP A 1 100 ? -1.488 -2.706 -12.348 1.00 92.19 100 ASP A C 1
ATOM 780 O O . ASP A 1 100 ? -1.389 -2.998 -13.542 1.00 92.19 100 ASP A O 1
ATOM 784 N N . GLU A 1 101 ? -1.835 -1.473 -11.965 1.00 89.12 101 GLU A N 1
ATOM 785 C CA . GLU A 1 101 ? -2.248 -0.433 -12.915 1.00 89.12 101 GLU A CA 1
ATOM 786 C C . GLU A 1 101 ? -1.097 0.070 -13.789 1.00 89.12 101 GLU A C 1
ATOM 788 O O . GLU A 1 101 ? -1.239 0.154 -15.011 1.00 89.12 101 GLU A O 1
ATOM 793 N N . ASN A 1 102 ? 0.029 0.450 -13.178 1.00 86.56 102 ASN A N 1
ATOM 794 C CA . ASN A 1 102 ? 1.176 0.997 -13.897 1.00 86.56 102 ASN A CA 1
ATOM 795 C C . ASN A 1 102 ? 2.496 0.729 -13.175 1.00 86.56 102 ASN A C 1
ATOM 797 O O . ASN A 1 102 ? 2.622 0.873 -11.961 1.00 86.56 102 ASN A O 1
ATOM 801 N N . ARG A 1 103 ? 3.536 0.467 -13.972 1.00 93.31 103 ARG A N 1
ATOM 802 C CA . ARG A 1 103 ? 4.917 0.412 -13.494 1.00 93.31 103 ARG A CA 1
ATOM 803 C C . ARG A 1 103 ? 5.382 1.800 -13.042 1.00 93.31 103 ARG A C 1
ATOM 805 O O . ARG A 1 103 ? 5.480 2.717 -13.859 1.00 93.31 103 ARG A O 1
ATOM 812 N N . SER A 1 104 ? 5.780 1.924 -11.781 1.00 93.88 104 SER A N 1
ATOM 813 C CA . SER A 1 104 ? 6.408 3.138 -11.246 1.00 93.88 104 SER A CA 1
ATOM 814 C C . SER A 1 104 ? 7.928 3.111 -11.414 1.00 93.88 104 SER A C 1
ATOM 816 O O . SER A 1 104 ? 8.563 2.059 -11.388 1.00 93.88 104 SER A O 1
ATOM 818 N N . ALA A 1 105 ? 8.543 4.279 -11.602 1.00 94.75 105 ALA A N 1
ATOM 819 C CA . ALA A 1 105 ? 10.004 4.393 -11.649 1.00 94.75 105 ALA A CA 1
ATOM 820 C C . ALA A 1 105 ? 10.616 4.644 -10.260 1.00 94.75 105 ALA A C 1
ATOM 822 O O . ALA A 1 105 ? 11.742 4.231 -10.001 1.00 94.75 105 ALA A O 1
ATOM 823 N N . LEU A 1 106 ? 9.871 5.314 -9.377 1.00 95.00 106 LEU A N 1
ATOM 824 C CA . LEU A 1 106 ? 10.307 5.765 -8.057 1.00 95.00 106 LEU A CA 1
ATOM 825 C C . LEU A 1 106 ? 9.345 5.259 -6.980 1.00 95.00 106 LEU A C 1
ATOM 827 O O . LEU A 1 106 ? 8.144 5.148 -7.233 1.00 95.00 106 LEU A O 1
ATOM 831 N N . LEU A 1 107 ? 9.854 5.021 -5.769 1.00 93.25 107 LEU A N 1
ATOM 832 C CA . LEU A 1 107 ? 9.020 4.653 -4.617 1.00 93.25 107 LEU A CA 1
ATOM 833 C C . LEU A 1 107 ? 8.111 5.813 -4.202 1.00 93.25 107 LEU A C 1
ATOM 835 O O . LEU A 1 107 ? 6.978 5.598 -3.797 1.00 93.25 107 LEU A O 1
ATOM 839 N N . GLU A 1 108 ? 8.576 7.045 -4.381 1.00 92.94 108 GLU A N 1
ATOM 840 C CA . GLU A 1 108 ? 7.828 8.271 -4.112 1.00 92.94 108 GLU A CA 1
ATOM 841 C C . GLU A 1 108 ? 6.644 8.466 -5.059 1.00 92.94 108 GLU A C 1
ATOM 843 O O . GLU A 1 108 ? 5.729 9.208 -4.738 1.00 92.94 108 GLU A O 1
ATOM 848 N N . THR A 1 109 ? 6.674 7.851 -6.245 1.00 92.44 109 THR A N 1
ATOM 849 C CA . THR A 1 109 ? 5.518 7.846 -7.159 1.00 92.44 109 THR A CA 1
ATOM 850 C C . THR A 1 109 ? 4.511 6.765 -6.779 1.00 92.44 109 THR A C 1
ATOM 852 O O . THR A 1 109 ? 3.342 6.871 -7.130 1.00 92.44 109 THR A O 1
ATOM 855 N N . LEU A 1 110 ? 4.969 5.723 -6.084 1.00 90.06 110 LEU A N 1
ATOM 856 C CA . LEU A 1 110 ? 4.134 4.611 -5.650 1.00 90.06 110 LEU A CA 1
ATOM 857 C C . LEU A 1 110 ? 3.358 4.915 -4.355 1.00 90.06 110 LEU A C 1
ATOM 859 O O . LEU A 1 110 ? 2.296 4.333 -4.153 1.00 90.06 110 LEU A O 1
ATOM 863 N N . ALA A 1 111 ? 3.908 5.767 -3.483 1.00 84.31 111 ALA A N 1
ATOM 864 C CA . ALA A 1 111 ? 3.361 6.133 -2.170 1.00 84.31 111 ALA A CA 1
ATOM 865 C C . ALA A 1 111 ? 2.463 7.378 -2.224 1.00 84.31 111 ALA A C 1
ATOM 867 O O . ALA A 1 111 ? 1.463 7.396 -1.470 1.00 84.31 111 ALA A O 1
#

Secondary structure (DSSP, 8-state):
--------------------HHHHHHHHHHHHSTTEEEEEEEEEEEEE-B-SSGGGTT--EEEEEEEEEEEET-PPPSSS-GGGS--HHHHHHHHHHHHHH--BSSHHHH-

Sequence (111 aa):
MCFSRRSGCDEHSSGGVLMRSHQHALAQLMREFQGSTALFLEAIEREVDIGVHAHEFGSPQRIRFDLYVMMGGANEPARDEIGQVLDYEYLLAALDSVLDENRSALLETLA

Foldseek 3Di:
DDDDDDDDDDDDDDDDPDDDPVVVVVVVVVVVQPQKDKDKDFFDWDFAQEADDPVSHVPTDIDTDIDIDIGHPLDDQPDPDCVSDDHVVVVVVVLVVLRPPDYYHDVVVSD

Radius of gyration: 23.48 Å; chains: 1; bounding box: 61×26×76 Å